Protein AF-A0A1C4WHB6-F1 (afdb_monomer_lite)

Foldseek 3Di:
DDDDPDPPPPLPPDDQDAAPLCPVLCVVPPADPLLVLVVSVQSVQCSVPVVDQWDDDDQVCCCVPRVQHPVSVCSVVVCVLLVQKDKDAFPQQDPPDGPDGHPDDPVDPGDGIIMGGDRVSSVHRRPVSNVVSVVVVVVVVVVVPDDDDD

Structure (mmCIF, N/CA/C/O backbone):
data_AF-A0A1C4WHB6-F1
#
_entry.id   AF-A0A1C4WHB6-F1
#
loop_
_atom_site.group_PDB
_atom_site.id
_atom_site.type_symbol
_atom_site.label_atom_id
_atom_site.label_alt_id
_atom_site.label_comp_id
_atom_site.label_asym_id
_atom_site.label_entity_id
_atom_site.label_seq_id
_atom_site.pdbx_PDB_ins_code
_atom_site.Cartn_x
_atom_site.Cartn_y
_atom_site.Cartn_z
_atom_site.occupancy
_atom_site.B_iso_or_equiv
_atom_site.auth_seq_id
_atom_site.auth_comp_id
_atom_site.auth_asym_id
_atom_site.auth_atom_id
_atom_site.pdbx_PDB_model_num
ATOM 1 N N . MET A 1 1 ? 9.633 -2.174 -46.767 1.00 37.91 1 MET A N 1
ATOM 2 C CA . MET A 1 1 ? 9.960 -2.257 -45.330 1.00 37.91 1 MET A CA 1
ATOM 3 C C . MET A 1 1 ? 8.702 -2.722 -44.631 1.00 37.91 1 MET A C 1
ATOM 5 O O . MET A 1 1 ? 7.756 -1.954 -44.571 1.00 37.91 1 MET A O 1
ATOM 9 N N . GLY A 1 2 ? 8.633 -4.002 -44.268 1.00 38.59 2 GLY A N 1
ATOM 10 C CA . GLY A 1 2 ? 7.512 -4.529 -43.493 1.00 38.59 2 GLY A CA 1
ATOM 11 C C . GLY A 1 2 ? 7.775 -4.252 -42.023 1.00 38.59 2 GLY A C 1
ATOM 12 O O . GLY A 1 2 ? 8.819 -4.658 -41.514 1.00 38.59 2 GLY A O 1
ATOM 13 N N . GLU A 1 3 ? 6.871 -3.533 -41.368 1.00 42.88 3 GLU A N 1
ATOM 14 C CA . GLU A 1 3 ? 6.837 -3.487 -39.911 1.00 42.88 3 GLU A CA 1
ATOM 15 C C . GLU A 1 3 ? 6.527 -4.904 -39.427 1.00 42.88 3 GLU A C 1
ATOM 17 O O . GLU A 1 3 ? 5.489 -5.479 -39.760 1.00 42.88 3 GLU A O 1
ATOM 22 N N . GLY A 1 4 ? 7.485 -5.514 -38.726 1.00 44.38 4 GLY A N 1
ATOM 23 C CA . GLY A 1 4 ? 7.251 -6.786 -38.055 1.00 44.38 4 GLY A CA 1
ATOM 24 C C . GLY A 1 4 ? 6.102 -6.618 -37.057 1.00 44.38 4 GLY A C 1
ATOM 25 O O . GLY A 1 4 ? 5.988 -5.548 -36.454 1.00 44.38 4 GLY A O 1
ATOM 26 N N . PRO A 1 5 ? 5.238 -7.631 -36.882 1.00 49.78 5 PRO A N 1
ATOM 27 C CA . PRO A 1 5 ? 4.149 -7.537 -35.925 1.00 49.78 5 PRO A CA 1
ATOM 28 C C . PRO A 1 5 ? 4.750 -7.257 -34.548 1.00 49.78 5 PRO A C 1
ATOM 30 O O . PRO A 1 5 ? 5.627 -7.991 -34.091 1.00 49.78 5 PRO A O 1
ATOM 33 N N . ALA A 1 6 ? 4.310 -6.173 -33.908 1.00 47.56 6 ALA A N 1
ATOM 34 C CA . ALA A 1 6 ? 4.647 -5.913 -32.520 1.00 47.56 6 ALA A CA 1
ATOM 35 C C . ALA A 1 6 ? 4.214 -7.142 -31.714 1.00 47.56 6 ALA A C 1
ATOM 37 O O . ALA A 1 6 ? 3.026 -7.459 -31.656 1.00 47.56 6 ALA A O 1
ATOM 38 N N . THR A 1 7 ? 5.183 -7.870 -31.158 1.00 44.72 7 THR A N 1
ATOM 39 C CA . THR A 1 7 ? 4.935 -9.030 -30.307 1.00 44.72 7 THR A CA 1
ATOM 40 C C . THR A 1 7 ? 4.129 -8.561 -29.102 1.00 44.72 7 THR A C 1
ATOM 42 O O . THR A 1 7 ? 4.684 -8.025 -28.142 1.00 44.72 7 THR A O 1
ATOM 45 N N . VAL A 1 8 ? 2.806 -8.723 -29.161 1.00 53.03 8 VAL A N 1
ATOM 46 C CA . VAL A 1 8 ? 1.952 -8.647 -27.980 1.00 53.03 8 VAL A CA 1
ATOM 47 C C . VAL A 1 8 ? 2.428 -9.788 -27.099 1.00 53.03 8 VAL A C 1
ATOM 49 O O . VAL A 1 8 ? 2.340 -10.951 -27.490 1.00 53.03 8 VAL A O 1
ATOM 52 N N . ALA A 1 9 ? 3.052 -9.445 -25.972 1.00 46.75 9 ALA A N 1
ATOM 53 C CA . ALA A 1 9 ? 3.431 -10.434 -24.981 1.00 46.75 9 ALA A CA 1
ATOM 54 C C . ALA A 1 9 ? 2.184 -11.260 -24.666 1.00 46.75 9 ALA A C 1
ATOM 56 O O . ALA A 1 9 ? 1.140 -10.678 -24.384 1.00 46.75 9 ALA A O 1
ATOM 57 N N . ASP A 1 10 ? 2.306 -12.579 -24.770 1.00 45.22 10 ASP A N 1
ATOM 58 C CA . ASP A 1 10 ? 1.324 -13.540 -24.292 1.00 45.22 10 ASP A CA 1
ATOM 59 C C . ASP A 1 10 ? 0.993 -13.185 -22.835 1.00 45.22 10 ASP A C 1
ATOM 61 O O . ASP A 1 10 ? 1.799 -13.374 -21.917 1.00 45.22 10 ASP A O 1
ATOM 65 N N . VAL A 1 11 ? -0.132 -12.491 -22.658 1.00 51.94 11 VAL A N 1
ATOM 66 C CA . VAL A 1 11 ? -0.651 -12.044 -21.371 1.00 51.94 11 VAL A CA 1
ATOM 67 C C . VAL A 1 11 ? -1.224 -13.306 -20.753 1.00 51.94 11 VAL A C 1
ATOM 69 O O . VAL A 1 11 ? -2.397 -13.595 -20.958 1.00 51.94 11 VAL A O 1
ATOM 72 N N . GLY A 1 12 ? -0.385 -14.096 -20.073 1.00 51.28 12 GLY A N 1
ATOM 73 C CA . GLY A 1 12 ? -0.857 -15.254 -19.314 1.00 51.28 12 GLY A CA 1
ATOM 74 C C . GLY A 1 12 ? -2.089 -14.842 -18.510 1.00 51.28 12 GLY A C 1
ATOM 75 O O . GLY A 1 12 ? -2.026 -13.801 -17.867 1.00 51.28 12 GLY A O 1
ATOM 76 N N . ASP A 1 13 ? -3.168 -15.621 -18.626 1.00 59.16 13 ASP A N 1
ATOM 77 C CA . ASP A 1 13 ? -4.616 -15.316 -18.517 1.00 59.16 13 ASP A CA 1
ATOM 78 C C . ASP A 1 13 ? -5.168 -14.456 -17.341 1.00 59.16 13 ASP A C 1
ATOM 80 O O . ASP A 1 13 ? -6.366 -14.472 -17.056 1.00 59.16 13 ASP A O 1
ATOM 84 N N . GLY A 1 14 ? -4.352 -13.692 -16.619 1.00 71.12 14 GLY A N 1
ATOM 85 C CA . GLY A 1 14 ? -4.737 -12.828 -15.512 1.00 71.12 14 GLY A CA 1
ATOM 86 C C . GLY A 1 14 ? -4.636 -11.337 -15.834 1.00 71.12 14 GLY A C 1
ATOM 87 O O . GLY A 1 14 ? -3.865 -10.890 -16.676 1.00 71.12 14 GLY A O 1
ATOM 88 N N . LEU A 1 15 ? -5.397 -10.540 -15.091 1.00 87.00 15 LEU A N 1
ATOM 89 C CA . LEU A 1 15 ? -5.226 -9.092 -14.996 1.00 87.00 15 LEU A CA 1
ATOM 90 C C . LEU A 1 15 ? -4.625 -8.750 -13.624 1.00 87.00 15 LEU A C 1
ATOM 92 O O . LEU A 1 15 ? -4.814 -9.516 -12.672 1.00 87.00 15 LEU A O 1
ATOM 96 N N . PRO A 1 16 ? -3.917 -7.613 -13.478 1.00 90.69 16 PRO A N 1
ATOM 97 C CA . PRO A 1 16 ? -3.545 -7.129 -12.155 1.00 90.69 16 PRO A CA 1
ATOM 98 C C . PRO A 1 16 ? -4.804 -6.937 -11.305 1.00 90.69 16 PRO A C 1
ATOM 100 O O . PRO A 1 16 ? -5.791 -6.367 -11.767 1.00 90.69 16 PRO A O 1
ATOM 103 N N . TYR A 1 17 ? -4.764 -7.408 -10.061 1.00 92.56 17 TYR A N 1
ATOM 104 C CA . TYR A 1 17 ? -5.902 -7.345 -9.151 1.00 92.56 17 TYR A CA 1
ATOM 105 C C . TYR A 1 17 ? -5.473 -6.921 -7.747 1.00 92.56 17 TYR A C 1
ATOM 107 O O . TYR A 1 17 ? -4.332 -7.133 -7.325 1.00 92.56 17 TYR A O 1
ATOM 115 N N . LEU A 1 18 ? -6.420 -6.326 -7.027 1.00 94.69 18 LEU A N 1
ATOM 116 C CA . LEU A 1 18 ? -6.346 -6.113 -5.586 1.00 94.69 18 LEU A CA 1
ATOM 117 C C . LEU A 1 18 ? -7.194 -7.177 -4.874 1.00 94.69 18 LEU A C 1
ATOM 119 O O . LEU A 1 18 ? -8.156 -7.675 -5.469 1.00 94.69 18 LEU A O 1
ATOM 123 N N . PRO A 1 19 ? -6.875 -7.529 -3.617 1.00 94.75 19 PRO A N 1
ATOM 124 C CA . PRO A 1 19 ? -7.705 -8.436 -2.829 1.00 94.75 19 PRO A CA 1
ATOM 125 C C . PRO A 1 19 ? -9.151 -7.944 -2.753 1.00 94.75 19 PRO A C 1
ATOM 127 O O . PRO A 1 19 ? -9.397 -6.743 -2.651 1.00 94.75 19 PRO A O 1
ATOM 130 N N . THR A 1 20 ? -10.119 -8.861 -2.755 1.00 94.69 20 THR A N 1
ATOM 131 C CA . THR A 1 20 ? -11.555 -8.525 -2.680 1.00 94.69 20 THR A CA 1
ATOM 132 C C . THR A 1 20 ? -11.895 -7.689 -1.445 1.00 94.69 20 THR A C 1
ATOM 134 O O . THR A 1 20 ? -12.754 -6.807 -1.518 1.00 94.69 20 THR A O 1
ATOM 137 N N . GLY A 1 21 ? -11.160 -7.894 -0.347 1.00 96.56 21 GLY A N 1
ATOM 138 C CA . GLY A 1 21 ? -11.223 -7.080 0.865 1.00 96.56 21 GLY A CA 1
ATOM 139 C C . GLY A 1 21 ? -11.049 -5.579 0.615 1.00 96.56 21 GLY A C 1
ATOM 140 O O . GLY A 1 21 ? -11.662 -4.785 1.320 1.00 96.56 21 GLY A O 1
ATOM 141 N N . PHE A 1 22 ? -10.335 -5.160 -0.438 1.00 97.56 22 PHE A N 1
ATOM 142 C CA . PHE A 1 22 ? -10.220 -3.745 -0.816 1.00 97.56 22 PHE A CA 1
ATOM 143 C C . PHE A 1 22 ? -11.587 -3.060 -0.968 1.00 97.56 22 PHE A C 1
ATOM 145 O O . PHE A 1 22 ? -11.791 -1.943 -0.490 1.00 97.56 22 PHE A O 1
ATOM 152 N N . PHE A 1 23 ? -12.547 -3.756 -1.577 1.00 97.12 23 PHE A N 1
ATOM 153 C CA . PHE A 1 23 ? -13.917 -3.269 -1.702 1.00 97.12 23 PHE A CA 1
ATOM 154 C C . PHE A 1 23 ? -14.775 -3.708 -0.517 1.00 97.12 23 PHE A C 1
ATOM 156 O O . PHE A 1 23 ? -15.444 -2.880 0.095 1.00 97.12 23 PHE A O 1
ATOM 163 N N . LEU A 1 24 ? -14.735 -4.998 -0.165 1.00 97.75 24 LEU A N 1
ATOM 164 C CA . LEU A 1 24 ? -15.655 -5.581 0.818 1.00 97.75 24 LEU A CA 1
ATOM 165 C C . LEU A 1 24 ? -15.460 -5.036 2.237 1.00 97.75 24 LEU A C 1
ATOM 167 O O . LEU A 1 24 ? -16.426 -4.950 2.988 1.00 97.75 24 LEU A O 1
ATOM 171 N N . ASN A 1 25 ? -14.240 -4.624 2.582 1.00 98.06 25 ASN A N 1
ATOM 172 C CA . ASN A 1 25 ? -13.910 -4.074 3.893 1.00 98.06 25 ASN A CA 1
ATOM 173 C C . ASN A 1 25 ? -13.798 -2.539 3.897 1.00 98.06 25 ASN A C 1
ATOM 175 O O . ASN A 1 25 ? -13.439 -1.956 4.920 1.00 98.06 25 ASN A O 1
ATOM 179 N N . GLY A 1 26 ? -14.140 -1.877 2.784 1.00 97.12 26 GLY A N 1
ATOM 180 C CA . GLY A 1 26 ? -14.275 -0.420 2.698 1.00 97.12 26 GLY A CA 1
ATOM 181 C C . GLY A 1 26 ? -12.975 0.361 2.487 1.00 97.12 26 GLY A C 1
ATOM 182 O O . GLY A 1 26 ? -12.981 1.578 2.660 1.00 97.12 26 GLY A O 1
ATOM 183 N N . TRP A 1 27 ? -11.872 -0.290 2.102 1.00 98.19 27 TRP A N 1
ATOM 184 C CA . TRP A 1 27 ? -10.585 0.387 1.880 1.00 98.19 27 TRP A CA 1
ATOM 185 C C . TRP A 1 27 ? -10.659 1.444 0.780 1.00 98.19 27 TRP A C 1
ATOM 187 O O . TRP A 1 27 ? -10.114 2.531 0.941 1.00 98.19 27 TRP A O 1
ATOM 197 N N . VAL A 1 28 ? -11.418 1.175 -0.285 1.00 97.06 28 VAL A N 1
ATOM 198 C CA . VAL A 1 28 ? -11.665 2.138 -1.373 1.00 97.06 28 VAL A CA 1
ATOM 199 C C . VAL A 1 28 ? -12.275 3.466 -0.897 1.00 97.06 28 VAL A C 1
ATOM 201 O O . VAL A 1 28 ? -12.126 4.478 -1.570 1.00 97.06 28 VAL A O 1
ATOM 204 N N . HIS A 1 29 ? -12.965 3.482 0.248 1.00 96.50 29 HIS A N 1
ATOM 205 C CA . HIS A 1 29 ? -13.642 4.676 0.762 1.00 96.50 29 HIS A CA 1
ATOM 206 C C . HIS A 1 29 ? -12.795 5.501 1.730 1.00 96.50 29 HIS A C 1
ATOM 208 O O . HIS A 1 29 ? -13.143 6.648 1.999 1.00 96.50 29 HIS A O 1
ATOM 214 N N . VAL A 1 30 ? -11.742 4.915 2.303 1.00 96.62 30 VAL A N 1
ATOM 215 C CA . VAL A 1 30 ? -10.944 5.564 3.357 1.00 96.62 30 VAL A CA 1
ATOM 216 C C . VAL A 1 30 ? -9.546 5.955 2.899 1.00 96.62 30 VAL A C 1
ATOM 218 O O . VAL A 1 30 ? -8.889 6.729 3.589 1.00 96.62 30 VAL A O 1
ATOM 221 N N . LEU A 1 31 ? -9.091 5.399 1.776 1.00 96.25 31 LEU A N 1
ATOM 222 C CA . LEU A 1 31 ? -7.806 5.722 1.177 1.00 96.25 31 LEU A CA 1
ATOM 223 C C . LEU A 1 31 ? -7.936 6.926 0.244 1.00 96.25 31 LEU A C 1
ATOM 225 O O . LEU A 1 31 ? -8.934 7.083 -0.457 1.00 96.25 31 LEU A O 1
ATOM 229 N N . GLU A 1 32 ? -6.899 7.750 0.207 1.00 93.81 32 GLU A N 1
ATOM 230 C CA . GLU A 1 32 ? -6.772 8.837 -0.755 1.00 93.81 32 GLU A CA 1
ATOM 231 C C . GLU A 1 32 ? -6.485 8.293 -2.164 1.00 93.81 32 GLU A C 1
ATOM 233 O O . GLU A 1 32 ? -5.860 7.242 -2.328 1.00 93.81 32 GLU A O 1
ATOM 238 N N . ASP A 1 33 ? -6.836 9.056 -3.205 1.00 92.25 33 ASP A N 1
ATOM 239 C CA . ASP A 1 33 ? -6.515 8.734 -4.609 1.00 92.25 33 ASP A CA 1
ATOM 240 C C . ASP A 1 33 ? -5.034 8.372 -4.788 1.00 92.25 33 ASP A C 1
ATOM 242 O O . ASP A 1 33 ? -4.660 7.435 -5.491 1.00 92.25 33 ASP A O 1
ATOM 246 N N . SER A 1 34 ? -4.194 9.117 -4.078 1.00 91.44 34 SER A N 1
ATOM 247 C CA . SER A 1 34 ? -2.744 8.995 -3.989 1.00 91.44 34 SER A CA 1
ATOM 248 C C . SER A 1 34 ? -2.301 7.584 -3.543 1.00 91.44 34 SER A C 1
ATOM 250 O O . SER A 1 34 ? -1.417 6.969 -4.150 1.00 91.44 34 SER A O 1
ATOM 252 N N . GLU A 1 35 ? -2.982 7.025 -2.544 1.00 94.25 35 GLU A N 1
ATOM 253 C CA . GLU A 1 35 ? -2.738 5.701 -1.974 1.00 94.25 35 GLU A CA 1
ATOM 254 C C . GLU A 1 35 ? -3.323 4.599 -2.860 1.00 94.25 35 GLU A C 1
ATOM 256 O O . GLU A 1 35 ? -2.676 3.575 -3.085 1.00 94.25 35 GLU A O 1
ATOM 261 N N . ILE A 1 36 ? -4.510 4.828 -3.427 1.00 94.88 36 ILE A N 1
ATOM 262 C CA . ILE A 1 36 ? -5.153 3.897 -4.361 1.00 94.88 36 ILE A CA 1
ATOM 263 C C . ILE A 1 36 ? -4.282 3.713 -5.607 1.00 94.88 36 ILE A C 1
ATOM 265 O O . ILE A 1 36 ? -4.001 2.580 -5.999 1.00 94.88 36 ILE A O 1
ATOM 269 N N . VAL A 1 37 ? -3.784 4.800 -6.203 1.00 92.88 37 VAL A N 1
ATOM 270 C CA . VAL A 1 37 ? -2.868 4.735 -7.354 1.00 92.88 37 VAL A CA 1
ATOM 271 C C . VAL A 1 37 ? -1.588 3.979 -6.988 1.00 92.88 37 VAL A C 1
ATOM 273 O O . VAL A 1 37 ? -1.096 3.178 -7.786 1.00 92.88 37 VAL A O 1
ATOM 276 N N . PHE A 1 38 ? -1.066 4.165 -5.772 1.00 93.50 38 PHE A N 1
ATOM 277 C CA . PHE A 1 38 ? 0.097 3.417 -5.298 1.00 93.50 38 PHE A CA 1
ATOM 278 C C . PHE A 1 38 ? -0.190 1.909 -5.195 1.00 93.50 38 PHE A C 1
ATOM 280 O O . PHE A 1 38 ? 0.616 1.096 -5.653 1.00 93.50 38 PHE A O 1
ATOM 287 N N . LEU A 1 39 ? -1.346 1.515 -4.651 1.00 95.00 39 LEU A N 1
ATOM 288 C CA . LEU A 1 39 ? -1.766 0.112 -4.579 1.00 95.00 39 LEU A CA 1
ATOM 289 C C . LEU A 1 39 ? -1.948 -0.505 -5.972 1.00 95.00 39 LEU A C 1
ATOM 291 O O . LEU A 1 39 ? -1.489 -1.624 -6.209 1.00 95.00 39 LEU A O 1
ATOM 295 N N . LEU A 1 40 ? -2.549 0.230 -6.911 1.00 93.94 40 LEU A N 1
ATOM 296 C CA . LEU A 1 40 ? -2.710 -0.206 -8.301 1.00 93.94 40 LEU A CA 1
ATOM 297 C C . LEU A 1 40 ? -1.360 -0.376 -9.007 1.00 93.94 40 LEU A C 1
ATOM 299 O O . LEU A 1 40 ? -1.155 -1.364 -9.715 1.00 93.94 40 LEU A O 1
ATOM 303 N N . MET A 1 41 ? -0.410 0.532 -8.764 1.00 93.12 41 MET A N 1
ATOM 304 C CA . MET A 1 41 ? 0.968 0.375 -9.226 1.00 93.12 41 MET A CA 1
ATOM 305 C C . MET A 1 41 ? 1.570 -0.928 -8.690 1.00 93.12 41 MET A C 1
ATOM 307 O O . MET A 1 41 ? 2.109 -1.709 -9.472 1.00 93.12 41 MET A O 1
ATOM 311 N N . LEU A 1 42 ? 1.471 -1.203 -7.385 1.00 93.94 42 LEU A N 1
ATOM 312 C CA . LEU A 1 42 ? 2.015 -2.437 -6.806 1.00 93.94 42 LEU A CA 1
ATOM 313 C C . LEU A 1 42 ? 1.344 -3.699 -7.360 1.00 93.94 42 LEU A C 1
ATOM 315 O O . LEU A 1 42 ? 2.043 -4.668 -7.658 1.00 93.94 42 LEU A O 1
ATOM 319 N N . ALA A 1 43 ? 0.022 -3.687 -7.543 1.00 94.38 43 ALA A N 1
ATOM 320 C CA . ALA A 1 43 ? -0.710 -4.788 -8.168 1.00 94.38 43 ALA A CA 1
ATOM 321 C C . ALA A 1 43 ? -0.210 -5.053 -9.596 1.00 94.38 43 ALA A C 1
ATOM 323 O O . ALA A 1 43 ? 0.016 -6.204 -9.974 1.00 94.38 43 ALA A O 1
ATOM 324 N N . TRP A 1 44 ? 0.046 -3.991 -10.366 1.00 93.75 44 TRP A N 1
ATOM 325 C CA . TRP A 1 44 ? 0.620 -4.094 -11.705 1.00 93.75 44 TRP A CA 1
ATOM 326 C C . TRP A 1 44 ? 2.060 -4.625 -11.695 1.00 93.75 44 TRP A C 1
ATOM 328 O O . TRP A 1 44 ? 2.385 -5.515 -12.480 1.00 93.75 44 TRP A O 1
ATOM 338 N N . LEU A 1 45 ? 2.921 -4.147 -10.788 1.00 92.25 45 LEU A N 1
ATOM 339 C CA . LEU A 1 45 ? 4.299 -4.643 -10.653 1.00 92.25 45 LEU A CA 1
ATOM 340 C C . LEU A 1 45 ? 4.326 -6.132 -10.278 1.00 92.25 45 LEU A C 1
ATOM 342 O O . LEU A 1 45 ? 5.110 -6.896 -10.842 1.00 92.25 45 LEU A O 1
ATOM 346 N N . ARG A 1 46 ? 3.448 -6.555 -9.363 1.00 92.50 46 ARG A N 1
ATOM 347 C CA . ARG A 1 46 ? 3.288 -7.958 -8.968 1.00 92.50 46 ARG A CA 1
ATOM 348 C C . ARG A 1 46 ? 2.825 -8.823 -10.129 1.00 92.50 46 ARG A C 1
ATOM 350 O O . ARG A 1 46 ? 3.401 -9.878 -10.364 1.00 92.50 46 ARG A O 1
ATOM 357 N N . TYR A 1 47 ? 1.828 -8.354 -10.872 1.00 91.69 47 TYR A N 1
ATOM 358 C CA . TYR A 1 47 ? 1.355 -9.023 -12.077 1.00 91.69 47 TYR A CA 1
ATOM 359 C C . TYR A 1 47 ? 2.469 -9.162 -13.130 1.00 91.69 47 TYR A C 1
ATOM 361 O O . TYR A 1 47 ? 2.668 -10.230 -13.700 1.00 91.69 47 TYR A O 1
ATOM 369 N N . ARG A 1 48 ? 3.252 -8.099 -13.350 1.00 90.12 48 ARG A N 1
ATOM 370 C CA . ARG A 1 48 ? 4.319 -8.065 -14.359 1.00 90.12 48 ARG A CA 1
ATOM 371 C C . ARG A 1 48 ? 5.550 -8.901 -13.988 1.00 90.12 48 ARG A C 1
ATOM 373 O O . ARG A 1 48 ? 6.255 -9.357 -14.896 1.00 90.12 48 ARG A O 1
ATOM 380 N N . TRP A 1 49 ? 5.819 -9.075 -12.691 1.00 91.12 49 TRP A N 1
ATOM 381 C CA . TRP A 1 49 ? 6.966 -9.812 -12.145 1.00 91.12 49 TRP A CA 1
ATOM 382 C C . TRP A 1 49 ? 6.561 -10.721 -10.967 1.00 91.12 49 TRP A C 1
ATOM 384 O O . TRP A 1 49 ? 6.995 -10.488 -9.839 1.00 91.12 49 TRP A O 1
ATOM 394 N N . PRO A 1 50 ? 5.786 -11.795 -11.204 1.00 87.81 50 PRO A N 1
ATOM 395 C CA . PRO A 1 50 ? 5.175 -12.598 -10.136 1.00 87.81 50 PRO A CA 1
ATOM 396 C C . PRO A 1 50 ? 6.179 -13.372 -9.270 1.00 87.81 50 PRO A C 1
ATOM 398 O O . PRO A 1 50 ? 5.876 -13.706 -8.129 1.00 87.81 50 PRO A O 1
ATOM 401 N N . ALA A 1 51 ? 7.381 -13.644 -9.789 1.00 88.38 51 ALA A N 1
ATOM 402 C CA . ALA A 1 51 ? 8.447 -14.315 -9.043 1.00 88.38 51 ALA A CA 1
ATOM 403 C C . ALA A 1 51 ? 9.145 -13.403 -8.014 1.00 88.38 51 ALA A C 1
ATOM 405 O O . ALA A 1 51 ? 9.902 -13.893 -7.178 1.00 88.38 51 ALA A O 1
ATOM 406 N N . ALA A 1 52 ? 8.937 -12.083 -8.082 1.00 88.00 52 ALA A N 1
ATOM 407 C CA . ALA A 1 52 ? 9.526 -11.143 -7.139 1.00 88.00 52 ALA A CA 1
ATOM 408 C C . ALA A 1 52 ? 8.609 -10.963 -5.923 1.00 88.00 52 ALA A C 1
ATOM 410 O O . ALA A 1 52 ? 7.434 -10.640 -6.061 1.00 88.00 52 ALA A O 1
ATOM 411 N N . GLU A 1 53 ? 9.158 -11.136 -4.723 1.00 87.38 53 GLU A N 1
ATOM 412 C CA . GLU A 1 53 ? 8.421 -10.880 -3.481 1.00 87.38 53 GLU A CA 1
ATOM 413 C C . GLU A 1 53 ? 8.286 -9.377 -3.187 1.00 87.38 53 GLU A C 1
ATOM 415 O O . GLU A 1 53 ? 7.256 -8.918 -2.694 1.00 87.38 53 GLU A O 1
ATOM 420 N N . TYR A 1 54 ? 9.332 -8.615 -3.511 1.00 90.62 54 TYR A N 1
ATOM 421 C CA . TYR A 1 54 ? 9.411 -7.175 -3.307 1.00 90.62 54 TYR A CA 1
ATOM 422 C C . TYR A 1 54 ? 9.605 -6.452 -4.636 1.00 90.62 54 TYR A C 1
ATOM 424 O O . TYR A 1 54 ? 10.456 -6.819 -5.450 1.00 90.62 54 TYR A O 1
ATOM 432 N N . HIS A 1 55 ? 8.871 -5.360 -4.812 1.00 90.19 55 HIS A N 1
ATOM 433 C CA . HIS A 1 55 ? 8.876 -4.553 -6.023 1.00 90.19 55 HIS A CA 1
ATOM 434 C C . HIS A 1 55 ? 9.410 -3.155 -5.748 1.00 90.19 55 HIS A C 1
ATOM 436 O O . HIS A 1 55 ? 9.212 -2.586 -4.683 1.00 90.19 55 HIS A O 1
ATOM 442 N N . PHE A 1 56 ? 10.074 -2.568 -6.730 1.00 87.69 56 PHE A N 1
ATOM 443 C CA . PHE A 1 56 ? 10.489 -1.174 -6.688 1.00 87.69 56 PHE A CA 1
ATOM 444 C C . PHE A 1 56 ? 10.273 -0.574 -8.069 1.00 87.69 56 PHE A C 1
ATOM 446 O O . PHE A 1 56 ? 10.278 -1.285 -9.074 1.00 87.69 56 PHE A O 1
ATOM 453 N N . LEU A 1 57 ? 10.118 0.743 -8.129 1.00 82.69 57 LEU A N 1
ATOM 454 C CA . LEU A 1 57 ? 10.015 1.452 -9.397 1.00 82.69 57 LEU A CA 1
ATOM 455 C C . LEU A 1 57 ? 10.888 2.697 -9.346 1.00 82.69 57 LEU A C 1
ATOM 457 O O . LEU A 1 57 ? 10.952 3.353 -8.310 1.00 82.69 57 LEU A O 1
ATOM 461 N N . LYS A 1 58 ? 11.588 3.020 -10.437 1.00 81.06 58 LYS A N 1
ATOM 462 C CA . LYS A 1 58 ? 12.394 4.249 -10.538 1.00 81.06 58 LYS A CA 1
ATOM 463 C C . LYS A 1 58 ? 11.485 5.481 -10.605 1.00 81.06 58 LYS A C 1
ATOM 465 O O . LYS A 1 58 ? 10.366 5.390 -11.096 1.00 81.06 58 LYS A O 1
ATOM 470 N N . GLY A 1 59 ? 11.981 6.635 -10.149 1.00 79.50 59 GLY A N 1
ATOM 471 C CA . GLY A 1 59 ? 11.210 7.888 -10.104 1.00 79.50 59 GLY A CA 1
ATOM 472 C C . GLY A 1 59 ? 10.577 8.284 -11.435 1.00 79.50 59 GLY A C 1
ATOM 473 O O . GLY A 1 59 ? 9.379 8.530 -11.483 1.00 79.50 59 GLY A O 1
ATOM 474 N N . GLU A 1 60 ? 11.356 8.258 -12.513 1.00 83.06 60 GLU A N 1
ATOM 475 C CA . GLU A 1 60 ? 10.882 8.584 -13.865 1.00 83.06 60 GLU A CA 1
ATOM 476 C C . GLU A 1 60 ? 9.734 7.666 -14.308 1.00 83.06 60 GLU A C 1
ATOM 478 O O . GLU A 1 60 ? 8.705 8.140 -14.777 1.00 83.06 60 GLU A O 1
ATOM 483 N N . TRP A 1 61 ? 9.863 6.357 -14.070 1.00 82.50 61 TRP A N 1
ATOM 484 C CA . TRP A 1 61 ? 8.838 5.372 -14.427 1.00 82.50 61 TRP A CA 1
ATOM 485 C C . TRP A 1 61 ? 7.543 5.552 -13.624 1.00 82.50 61 TRP A C 1
ATOM 487 O O . TRP A 1 61 ? 6.458 5.390 -14.175 1.00 82.50 61 TRP A O 1
ATOM 497 N N . ARG A 1 62 ? 7.637 5.925 -12.340 1.00 82.06 62 ARG A N 1
ATOM 498 C CA . ARG A 1 62 ? 6.463 6.219 -11.495 1.00 82.06 62 ARG A CA 1
ATOM 499 C C . ARG A 1 62 ? 5.660 7.404 -12.028 1.00 82.06 62 ARG A C 1
ATOM 501 O O 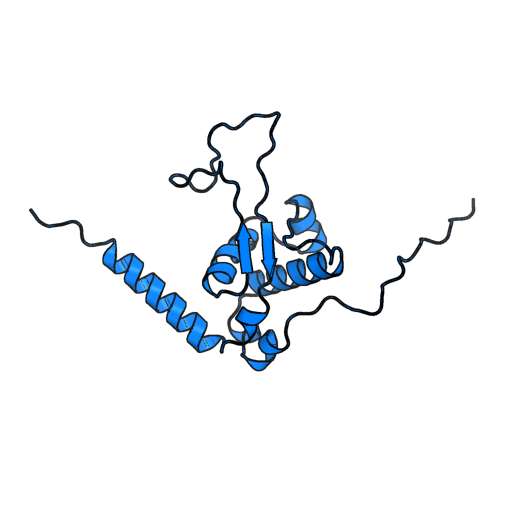. ARG A 1 62 ? 4.436 7.333 -12.087 1.00 82.06 62 ARG A O 1
ATOM 508 N N . ILE A 1 63 ? 6.347 8.463 -12.449 1.00 85.44 63 ILE A N 1
ATOM 509 C CA . ILE A 1 63 ? 5.704 9.668 -12.982 1.00 85.44 63 ILE A CA 1
ATOM 510 C C . ILE A 1 63 ? 5.072 9.368 -14.345 1.00 85.44 63 ILE A C 1
ATOM 512 O O . ILE A 1 63 ? 3.900 9.667 -14.545 1.00 85.44 63 ILE A O 1
ATOM 516 N N . ILE A 1 64 ? 5.820 8.737 -15.256 1.00 85.81 64 ILE A N 1
ATOM 517 C CA . ILE A 1 64 ? 5.375 8.498 -16.638 1.00 85.81 64 ILE A CA 1
ATOM 518 C C . ILE A 1 64 ? 4.179 7.538 -16.701 1.00 85.81 64 ILE A C 1
ATOM 520 O O . ILE A 1 64 ? 3.252 7.780 -17.466 1.00 85.81 64 ILE A O 1
ATOM 524 N N . HIS A 1 65 ? 4.187 6.454 -15.917 1.00 84.38 65 HIS A N 1
ATOM 525 C CA . HIS A 1 65 ? 3.178 5.394 -16.046 1.00 84.38 65 HIS A CA 1
ATOM 526 C C . HIS A 1 65 ? 2.033 5.480 -15.039 1.00 84.38 65 HIS A C 1
ATOM 528 O O . HIS A 1 65 ? 0.970 4.925 -15.298 1.00 84.38 65 HIS A O 1
ATOM 534 N N . PHE A 1 66 ? 2.236 6.155 -13.905 1.00 84.00 66 PHE A N 1
ATOM 535 C CA . PHE A 1 66 ? 1.255 6.188 -12.817 1.00 84.00 66 PHE A CA 1
ATOM 536 C C . PHE A 1 66 ? 0.913 7.605 -12.351 1.00 84.00 66 PHE A C 1
ATOM 538 O O . PHE A 1 66 ? 0.099 7.759 -11.449 1.00 84.00 66 PHE A O 1
ATOM 545 N N . GLY A 1 67 ? 1.541 8.648 -12.910 1.00 82.69 67 GLY A N 1
ATOM 546 C CA . GLY A 1 67 ? 1.352 10.022 -12.436 1.00 82.69 67 GLY A CA 1
ATOM 547 C C . GLY A 1 67 ? 1.821 10.240 -10.991 1.00 82.69 67 GLY A C 1
ATOM 548 O O . GLY A 1 67 ? 1.488 11.251 -10.378 1.00 82.69 67 GLY A O 1
ATOM 549 N N . LEU A 1 68 ? 2.596 9.303 -10.431 1.00 80.81 68 LEU A N 1
ATOM 550 C CA . LEU A 1 68 ? 3.044 9.335 -9.041 1.00 80.81 68 LEU A CA 1
ATOM 551 C C . LEU A 1 68 ? 4.260 10.256 -8.906 1.00 80.81 68 LEU A C 1
ATOM 553 O O . LEU A 1 68 ? 5.407 9.849 -9.128 1.00 80.81 68 LEU A O 1
ATOM 557 N N . GLY A 1 69 ? 3.990 11.509 -8.538 1.00 77.06 69 GLY A N 1
ATOM 558 C CA . GLY A 1 69 ? 4.998 12.514 -8.211 1.00 77.06 69 GLY A CA 1
ATOM 559 C C . GLY A 1 69 ? 5.765 12.208 -6.919 1.00 77.06 69 GLY A C 1
ATOM 560 O O . GLY A 1 69 ? 5.530 11.210 -6.236 1.00 77.06 69 GLY A O 1
ATOM 561 N N . ARG A 1 70 ? 6.713 13.087 -6.560 1.00 71.12 70 ARG A N 1
ATOM 562 C CA . ARG A 1 70 ? 7.506 12.937 -5.324 1.00 71.12 70 ARG A CA 1
ATOM 563 C C . ARG A 1 70 ? 6.626 12.953 -4.071 1.00 71.12 70 ARG A C 1
ATOM 565 O O . ARG A 1 70 ? 6.861 12.139 -3.185 1.00 71.12 70 ARG A O 1
ATOM 572 N N . ASP A 1 71 ? 5.631 13.831 -4.019 1.00 67.19 71 ASP A N 1
ATOM 573 C CA . ASP A 1 71 ? 4.760 13.965 -2.847 1.00 67.19 71 ASP A CA 1
ATOM 574 C C . ASP A 1 71 ? 3.832 12.752 -2.717 1.00 67.19 71 ASP A C 1
ATOM 576 O O . ASP A 1 71 ? 3.705 12.173 -1.643 1.00 67.19 71 ASP A O 1
ATOM 580 N N . THR A 1 72 ? 3.318 12.251 -3.843 1.00 70.69 72 THR A N 1
ATOM 581 C CA . THR A 1 72 ? 2.512 11.023 -3.904 1.00 70.69 72 THR A CA 1
ATOM 582 C C . THR A 1 72 ? 3.304 9.772 -3.530 1.00 70.69 72 THR A C 1
ATOM 584 O O . THR A 1 72 ? 2.746 8.796 -3.043 1.00 70.69 72 THR A O 1
ATOM 587 N N . TYR A 1 73 ? 4.628 9.785 -3.704 1.00 73.88 73 TYR A N 1
ATOM 588 C CA . TYR A 1 73 ? 5.476 8.675 -3.276 1.00 73.88 73 TYR A CA 1
ATOM 589 C C . TYR A 1 73 ? 5.468 8.489 -1.752 1.00 73.88 73 TYR A C 1
ATOM 591 O O . TYR A 1 73 ? 5.689 7.375 -1.288 1.00 73.88 73 TYR A O 1
ATOM 599 N N . GLN A 1 74 ? 5.169 9.532 -0.970 1.00 82.38 74 GLN A N 1
ATOM 600 C CA . GLN A 1 74 ? 5.068 9.427 0.490 1.00 82.38 74 GLN A CA 1
ATOM 601 C C . GLN A 1 74 ? 3.826 8.650 0.957 1.00 82.38 74 GLN A C 1
ATOM 603 O O . GLN A 1 74 ? 3.796 8.216 2.109 1.00 82.38 74 GLN A O 1
ATOM 608 N N . ALA A 1 75 ? 2.855 8.388 0.070 1.00 86.38 75 ALA A N 1
ATOM 609 C CA . ALA A 1 75 ? 1.664 7.583 0.356 1.00 86.38 75 ALA A CA 1
ATOM 610 C C . ALA A 1 75 ? 2.005 6.200 0.945 1.00 86.38 75 ALA A C 1
ATOM 612 O O . ALA A 1 75 ? 1.264 5.668 1.773 1.00 86.38 75 ALA A O 1
ATOM 613 N N . HIS A 1 76 ? 3.178 5.644 0.605 1.00 89.75 76 HIS A N 1
ATOM 614 C CA . HIS A 1 76 ? 3.634 4.372 1.166 1.00 89.75 76 HIS A CA 1
ATOM 615 C C . HIS A 1 76 ? 3.691 4.376 2.700 1.00 89.75 76 HIS A C 1
ATOM 617 O O . HIS A 1 76 ? 3.505 3.332 3.311 1.00 89.75 76 HIS A O 1
ATOM 623 N N . GLN A 1 77 ? 3.941 5.526 3.338 1.00 91.00 77 GLN A N 1
ATOM 624 C CA . GLN A 1 77 ? 4.073 5.617 4.793 1.00 91.00 77 GLN A CA 1
ATOM 625 C C . GLN A 1 77 ? 2.744 5.382 5.506 1.00 91.00 77 GLN A C 1
ATOM 627 O O . GLN A 1 77 ? 2.720 4.877 6.627 1.00 91.00 77 GLN A O 1
ATOM 632 N N . MET A 1 78 ? 1.637 5.811 4.902 1.00 92.88 78 MET A N 1
ATOM 633 C CA . MET A 1 78 ? 0.312 5.585 5.465 1.00 92.88 78 MET A CA 1
ATOM 634 C C . MET A 1 78 ? -0.148 4.157 5.172 1.00 92.88 78 MET A C 1
ATOM 636 O O . MET A 1 78 ? -0.536 3.455 6.103 1.00 92.88 78 MET A O 1
ATOM 640 N N . LEU A 1 79 ? 0.039 3.684 3.936 1.00 95.50 79 LEU A N 1
ATOM 641 C CA . LEU A 1 79 ? -0.225 2.296 3.545 1.00 95.50 79 LEU A CA 1
ATOM 642 C C . LEU A 1 79 ? 0.532 1.270 4.402 1.00 95.50 79 LEU A C 1
ATOM 644 O O . LEU A 1 79 ? -0.023 0.231 4.758 1.00 95.50 79 LEU A O 1
ATOM 648 N N . GLU A 1 80 ? 1.777 1.570 4.771 1.00 95.31 80 GLU A N 1
ATOM 649 C CA . GLU A 1 80 ? 2.571 0.739 5.675 1.00 95.31 80 GLU A CA 1
ATOM 650 C C . GLU A 1 80 ? 1.973 0.670 7.075 1.00 95.31 80 GLU A C 1
ATOM 652 O O . GLU A 1 80 ? 1.820 -0.406 7.651 1.00 95.31 80 GLU A O 1
ATOM 657 N N . ARG A 1 81 ? 1.559 1.816 7.619 1.00 93.38 81 ARG A N 1
ATOM 658 C CA . ARG A 1 81 ? 0.961 1.868 8.957 1.00 93.38 81 ARG A CA 1
ATOM 659 C C . ARG A 1 81 ? -0.406 1.206 9.031 1.00 93.38 81 ARG A C 1
ATOM 661 O O . ARG A 1 81 ? -0.754 0.692 10.090 1.00 93.38 81 ARG A O 1
ATOM 668 N N . LEU A 1 82 ? -1.151 1.219 7.930 1.00 96.00 82 LEU A N 1
ATOM 669 C CA . LEU A 1 82 ? -2.418 0.504 7.790 1.00 96.00 82 LEU A CA 1
ATOM 670 C C . LEU A 1 82 ? -2.220 -1.009 7.594 1.00 96.00 82 LEU A C 1
ATOM 672 O O . LEU A 1 82 ? -3.199 -1.746 7.587 1.00 96.00 82 LEU A O 1
ATOM 676 N N . GLY A 1 83 ? -0.976 -1.481 7.448 1.00 95.94 83 GLY A N 1
ATOM 677 C CA . GLY A 1 83 ? -0.666 -2.896 7.248 1.00 95.94 83 GLY A CA 1
ATOM 678 C C . GLY A 1 83 ? -1.001 -3.410 5.847 1.00 95.94 83 GLY A C 1
ATOM 679 O O . GLY A 1 83 ? -1.107 -4.617 5.656 1.00 95.94 83 GLY A O 1
ATOM 680 N N . LEU A 1 84 ? -1.167 -2.518 4.865 1.00 97.12 84 LEU A N 1
ATOM 681 C CA . LEU A 1 84 ? -1.487 -2.875 3.477 1.00 97.12 84 LEU A CA 1
ATOM 682 C C . LEU A 1 84 ? -0.231 -3.082 2.624 1.00 97.12 84 LEU A C 1
ATOM 684 O O . LEU A 1 84 ? -0.254 -3.789 1.615 1.00 97.12 84 LEU A O 1
ATOM 688 N N . VAL A 1 85 ? 0.879 -2.458 3.015 1.00 96.25 85 VAL A N 1
ATOM 689 C CA . VAL A 1 85 ? 2.167 -2.536 2.319 1.00 96.25 85 VAL A CA 1
ATOM 690 C C . VAL A 1 85 ? 3.275 -2.762 3.342 1.00 96.25 85 VAL A C 1
ATOM 692 O O . VAL A 1 85 ? 3.257 -2.181 4.415 1.00 96.25 85 VAL A O 1
ATOM 695 N N . ASN A 1 86 ? 4.267 -3.581 3.014 1.00 94.75 86 ASN A N 1
ATOM 696 C CA . ASN A 1 86 ? 5.524 -3.645 3.756 1.00 94.75 86 ASN A CA 1
ATOM 697 C C . ASN A 1 86 ? 6.607 -2.888 2.980 1.00 94.75 86 ASN A C 1
ATOM 699 O O . ASN A 1 86 ? 6.758 -3.119 1.774 1.00 94.75 86 ASN A O 1
ATOM 703 N N . VAL A 1 87 ? 7.356 -2.018 3.658 1.00 91.62 87 VAL A N 1
ATOM 704 C CA . VAL A 1 87 ? 8.431 -1.222 3.062 1.00 91.62 87 VAL A CA 1
ATOM 705 C C . VAL A 1 87 ? 9.779 -1.735 3.562 1.00 91.62 87 VAL A C 1
ATOM 707 O O . VAL A 1 87 ? 10.070 -1.761 4.750 1.00 91.62 87 VAL A O 1
ATOM 710 N N . GLN A 1 88 ? 10.639 -2.130 2.630 1.00 87.44 88 GLN A N 1
ATOM 711 C CA . GLN A 1 88 ? 12.062 -2.310 2.885 1.00 87.44 88 GLN A CA 1
ATOM 712 C C . GLN A 1 88 ? 12.799 -1.057 2.420 1.00 87.44 88 GLN A C 1
ATOM 714 O O . GLN A 1 88 ? 12.875 -0.771 1.218 1.00 87.44 88 GLN A O 1
ATOM 719 N N . GLU A 1 89 ? 13.337 -0.311 3.378 1.00 77.19 89 GLU A N 1
ATOM 720 C CA . GLU A 1 89 ? 14.223 0.820 3.119 1.00 77.19 89 GLU A CA 1
ATOM 721 C C . GLU A 1 89 ? 15.681 0.358 2.935 1.00 77.19 89 GLU A C 1
ATOM 723 O O . GLU A 1 89 ? 16.035 -0.790 3.210 1.00 77.19 89 GLU A O 1
ATOM 728 N N . ASP A 1 90 ? 16.537 1.239 2.411 1.00 70.12 90 ASP A N 1
ATOM 729 C CA . ASP A 1 90 ? 17.980 0.980 2.371 1.00 70.12 90 ASP A CA 1
ATOM 730 C C . ASP A 1 90 ? 18.548 1.062 3.793 1.00 70.12 90 ASP A C 1
ATOM 732 O O . ASP A 1 90 ? 18.351 2.066 4.473 1.00 70.12 90 ASP A O 1
ATOM 736 N N . GLU A 1 91 ? 19.295 0.041 4.214 1.00 62.31 91 GLU A N 1
ATOM 737 C CA . GLU A 1 91 ? 19.991 -0.018 5.509 1.00 62.31 91 GLU A CA 1
ATOM 738 C C . GLU A 1 91 ? 20.925 1.181 5.748 1.00 62.31 91 GLU A C 1
ATOM 740 O O . GLU A 1 91 ? 21.217 1.522 6.890 1.00 62.31 91 GLU A O 1
ATOM 745 N N . ASN A 1 92 ? 21.385 1.840 4.680 1.00 60.69 92 ASN A N 1
ATOM 746 C CA . ASN A 1 92 ? 22.275 2.999 4.763 1.00 60.69 92 ASN A CA 1
ATOM 747 C C . ASN A 1 92 ? 21.528 4.337 4.873 1.00 60.69 92 ASN A C 1
ATOM 749 O O . ASN A 1 92 ? 22.160 5.395 4.905 1.00 60.69 92 ASN A O 1
ATOM 753 N N . ARG A 1 93 ? 20.191 4.333 4.885 1.00 62.31 93 ARG A N 1
ATOM 754 C CA . ARG A 1 93 ? 19.389 5.552 5.014 1.00 62.31 93 ARG A CA 1
ATOM 755 C C . ARG A 1 93 ? 19.483 6.089 6.444 1.00 62.31 93 ARG A C 1
ATOM 757 O O . ARG A 1 93 ? 19.356 5.343 7.410 1.00 62.31 93 ARG A O 1
ATOM 764 N N . ASP A 1 94 ? 19.742 7.388 6.574 1.00 53.19 94 ASP A N 1
ATOM 765 C CA . ASP A 1 94 ? 19.907 8.043 7.868 1.00 53.19 94 ASP A CA 1
ATOM 766 C C . ASP A 1 94 ? 18.585 8.033 8.649 1.00 53.19 94 ASP A C 1
ATOM 768 O O . ASP A 1 94 ? 17.584 8.618 8.231 1.00 53.19 94 ASP A O 1
ATOM 772 N N . ILE A 1 95 ? 18.615 7.368 9.802 1.00 54.19 95 ILE A N 1
ATOM 773 C CA . ILE A 1 95 ? 17.492 7.218 10.731 1.00 54.19 95 ILE A CA 1
ATOM 774 C C . ILE A 1 95 ? 17.155 8.561 11.407 1.00 54.19 95 ILE A C 1
ATOM 776 O O . ILE A 1 95 ? 16.011 8.807 11.783 1.00 54.19 95 ILE A O 1
ATOM 780 N N . PHE A 1 96 ? 18.144 9.449 11.551 1.00 47.44 96 PHE A N 1
ATOM 781 C CA . PHE A 1 96 ? 18.012 10.750 12.206 1.00 47.44 96 PHE A CA 1
ATOM 782 C C . PHE A 1 96 ? 17.722 11.887 11.219 1.00 47.44 96 PHE A C 1
ATOM 784 O O . PHE A 1 96 ? 17.220 12.933 11.631 1.00 47.44 96 PHE A O 1
ATOM 791 N N . GLN A 1 97 ? 17.996 11.694 9.923 1.00 54.81 97 GLN A N 1
ATOM 792 C CA . GLN A 1 97 ? 17.704 12.670 8.868 1.00 54.81 97 GLN A CA 1
ATOM 793 C C . GLN A 1 97 ? 17.008 12.008 7.665 1.00 54.81 97 GLN A C 1
ATOM 795 O O . GLN A 1 97 ? 17.665 11.579 6.710 1.00 54.81 97 GLN A O 1
ATOM 800 N N . PRO A 1 98 ? 15.661 11.960 7.664 1.00 53.81 98 PRO A N 1
ATOM 801 C CA . PRO A 1 98 ? 14.889 11.328 6.602 1.00 53.81 98 PRO A CA 1
ATOM 802 C C . PRO A 1 98 ? 15.225 11.932 5.234 1.00 53.81 98 PRO A C 1
ATOM 804 O O . PRO A 1 98 ? 14.930 13.092 4.960 1.00 53.81 98 PRO A O 1
ATOM 807 N N . GLY A 1 99 ? 15.834 11.138 4.351 1.00 51.66 99 GLY A N 1
ATOM 808 C CA . GLY A 1 99 ? 16.221 11.580 3.004 1.00 51.66 99 GLY A CA 1
ATOM 809 C C . GLY A 1 99 ? 17.723 11.601 2.744 1.00 51.66 99 GLY A C 1
ATOM 810 O O . GLY A 1 99 ? 18.110 11.640 1.577 1.00 51.66 99 GLY A O 1
ATOM 811 N N . LEU A 1 100 ? 18.548 11.518 3.788 1.00 56.94 100 LEU A N 1
ATOM 812 C CA . LEU A 1 100 ? 19.997 11.384 3.674 1.00 56.94 100 LEU A CA 1
ATOM 813 C C . LEU A 1 100 ? 20.424 9.922 3.774 1.00 56.94 100 LEU A C 1
ATOM 815 O O . LEU A 1 100 ? 19.710 9.074 4.304 1.00 56.94 100 LEU A O 1
ATOM 819 N N . ILE A 1 101 ? 21.579 9.620 3.192 1.00 57.50 101 ILE A N 1
ATOM 820 C CA . ILE A 1 101 ? 22.172 8.285 3.185 1.00 57.50 101 ILE A CA 1
ATOM 821 C C . ILE A 1 101 ? 23.575 8.424 3.740 1.00 57.50 101 ILE A C 1
ATOM 823 O O . ILE A 1 101 ? 24.373 9.217 3.231 1.00 57.50 101 ILE A O 1
ATOM 827 N N . HIS A 1 102 ? 23.864 7.656 4.784 1.00 52.31 102 HIS A N 1
ATOM 828 C CA . HIS A 1 102 ? 25.194 7.578 5.363 1.00 52.31 102 HIS A CA 1
ATOM 829 C C . HIS A 1 102 ? 26.140 6.905 4.371 1.00 52.31 102 HIS A C 1
ATOM 831 O O . HIS A 1 102 ? 25.837 5.850 3.819 1.00 52.31 102 HIS A O 1
ATOM 837 N N . GLY A 1 103 ? 27.296 7.526 4.127 1.00 57.62 103 GLY A N 1
ATOM 838 C CA . GLY A 1 103 ? 28.319 6.956 3.247 1.00 57.62 103 GLY A CA 1
ATOM 839 C C . GLY A 1 103 ? 27.951 6.950 1.759 1.00 57.62 103 GLY A C 1
ATOM 840 O O . GLY A 1 103 ? 28.298 5.999 1.063 1.00 57.62 103 GLY A O 1
ATOM 841 N N . TYR A 1 104 ? 27.260 7.991 1.268 1.00 52.62 104 TYR A N 1
ATOM 842 C CA . TYR A 1 104 ? 26.944 8.152 -0.157 1.00 52.62 104 TYR A CA 1
ATOM 843 C C . TYR A 1 104 ? 28.197 7.990 -1.038 1.00 52.62 104 TYR A C 1
ATOM 845 O O . TYR A 1 104 ? 29.079 8.850 -1.068 1.00 52.62 104 TYR A O 1
ATOM 853 N N . ASP A 1 105 ? 28.245 6.890 -1.785 1.00 58.62 105 ASP A N 1
ATOM 854 C CA . ASP A 1 105 ? 29.268 6.590 -2.781 1.00 58.62 105 ASP A CA 1
ATOM 855 C C . ASP A 1 105 ? 28.634 6.708 -4.172 1.00 58.62 105 ASP A C 1
ATOM 857 O O . ASP A 1 105 ? 27.648 6.036 -4.481 1.00 58.62 105 ASP A O 1
ATOM 861 N N . LYS A 1 106 ? 29.214 7.541 -5.045 1.00 58.19 106 LYS A N 1
ATOM 862 C CA . LYS A 1 106 ? 28.750 7.702 -6.436 1.00 58.19 106 LYS A CA 1
ATOM 863 C C . LYS A 1 106 ? 28.736 6.381 -7.217 1.00 58.19 106 LYS A C 1
ATOM 865 O O . LYS A 1 106 ? 27.991 6.278 -8.187 1.00 58.19 106 LYS A O 1
ATOM 870 N N . ASN A 1 107 ? 29.524 5.387 -6.802 1.00 57.16 107 ASN A N 1
ATOM 871 C CA . ASN A 1 107 ? 29.595 4.070 -7.434 1.00 57.16 107 ASN A CA 1
ATOM 872 C C . ASN A 1 107 ? 28.601 3.053 -6.844 1.00 57.16 107 ASN A C 1
ATOM 874 O O . ASN A 1 107 ? 28.407 1.984 -7.423 1.00 57.16 107 ASN A O 1
ATOM 878 N N . LYS A 1 108 ? 27.944 3.373 -5.720 1.00 57.78 108 LYS A N 1
ATOM 879 C CA . LYS A 1 108 ? 26.891 2.558 -5.099 1.00 57.78 108 LYS A CA 1
ATOM 880 C C . LYS A 1 108 ? 25.623 3.388 -4.984 1.00 57.78 108 LYS A C 1
ATOM 882 O O . LYS A 1 108 ? 25.347 4.006 -3.960 1.00 57.78 108 LYS A O 1
ATOM 887 N N . ALA A 1 109 ? 24.848 3.392 -6.069 1.00 56.47 109 ALA A N 1
ATOM 888 C CA . ALA A 1 109 ? 23.553 4.050 -6.076 1.00 56.47 109 ALA A CA 1
ATOM 889 C C . ALA A 1 109 ? 22.692 3.516 -4.911 1.00 56.47 109 ALA A C 1
ATOM 891 O O . ALA A 1 109 ? 22.598 2.295 -4.744 1.00 56.47 109 ALA A O 1
ATOM 892 N N . PRO A 1 110 ? 22.055 4.405 -4.135 1.00 61.50 110 PRO A N 1
ATOM 893 C CA . PRO A 1 110 ? 21.174 4.008 -3.049 1.00 61.50 110 PRO A CA 1
ATOM 894 C C . PRO A 1 110 ? 20.093 3.046 -3.519 1.00 61.50 110 PRO A C 1
ATOM 896 O O . PRO A 1 110 ? 19.504 3.238 -4.591 1.00 61.50 110 PRO A O 1
ATOM 899 N N . LYS A 1 111 ? 19.783 2.036 -2.711 1.00 67.50 111 LYS A N 1
ATOM 900 C CA . LYS A 1 111 ? 18.654 1.154 -2.982 1.00 67.50 111 LYS A CA 1
ATOM 901 C C . LYS A 1 111 ? 17.369 1.972 -2.860 1.00 67.50 111 LYS A C 1
ATOM 903 O O . LYS A 1 111 ? 17.109 2.655 -1.873 1.00 67.50 111 LYS A O 1
ATOM 908 N N . LEU A 1 112 ? 16.550 1.902 -3.905 1.00 78.44 112 LEU A N 1
ATOM 909 C CA . LEU A 1 112 ? 15.186 2.418 -3.859 1.00 78.44 112 LEU A CA 1
ATOM 910 C C . LEU A 1 112 ? 14.383 1.623 -2.826 1.00 78.44 112 LEU A C 1
ATOM 912 O O . LEU A 1 112 ? 14.633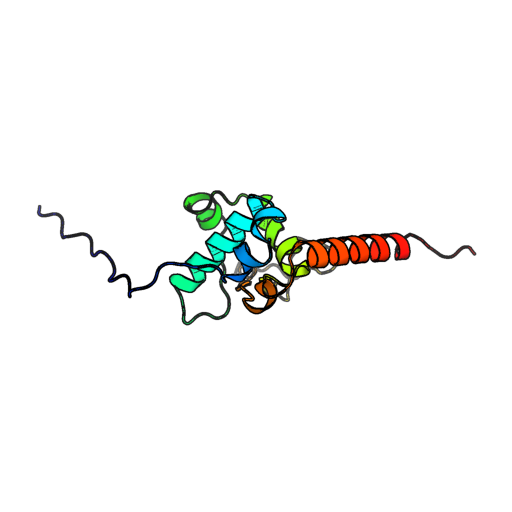 0.426 -2.663 1.00 78.44 112 LEU A O 1
ATOM 916 N N . HIS A 1 113 ? 13.402 2.270 -2.185 1.00 82.06 113 HIS A N 1
ATOM 917 C CA . HIS A 1 113 ? 12.465 1.556 -1.316 1.00 82.06 113 HIS A CA 1
ATOM 918 C C . HIS A 1 113 ? 11.823 0.416 -2.100 1.00 82.06 113 HIS A C 1
ATOM 920 O O . HIS A 1 113 ? 11.445 0.576 -3.269 1.00 82.06 113 HIS A O 1
ATOM 926 N N . ARG A 1 114 ? 11.736 -0.735 -1.445 1.00 89.50 114 ARG A N 1
ATOM 927 C CA . ARG A 1 114 ? 11.110 -1.925 -1.996 1.00 89.50 114 ARG A CA 1
ATOM 928 C C . ARG A 1 114 ? 9.826 -2.186 -1.237 1.00 89.50 114 ARG A C 1
ATOM 930 O O . ARG A 1 114 ? 9.775 -2.046 -0.023 1.00 89.50 114 ARG A O 1
ATOM 937 N N . PHE A 1 115 ? 8.799 -2.573 -1.964 1.00 93.25 115 PHE A N 1
ATOM 938 C CA . PHE A 1 115 ? 7.437 -2.653 -1.479 1.00 93.25 115 PHE A CA 1
ATOM 939 C C . PHE A 1 115 ? 6.899 -4.054 -1.696 1.00 93.25 115 PHE A C 1
ATOM 941 O O . PHE A 1 115 ? 7.073 -4.633 -2.771 1.00 93.25 115 PHE A O 1
ATOM 948 N N . LYS A 1 116 ? 6.200 -4.573 -0.696 1.00 94.44 116 LYS A N 1
ATOM 949 C CA . LYS A 1 116 ? 5.427 -5.807 -0.799 1.00 94.44 116 LYS A CA 1
ATOM 950 C C . LYS A 1 116 ? 3.978 -5.496 -0.455 1.00 94.44 116 LYS A C 1
ATOM 952 O O . LYS A 1 116 ? 3.711 -4.926 0.596 1.00 94.44 116 LYS A O 1
ATOM 957 N N . LEU A 1 117 ? 3.059 -5.854 -1.347 1.00 94.38 117 LEU A N 1
ATOM 958 C CA . LEU A 1 117 ? 1.621 -5.739 -1.107 1.00 94.38 117 LEU A CA 1
ATOM 959 C C . LEU A 1 117 ? 1.189 -6.862 -0.151 1.00 94.38 117 LEU A C 1
ATOM 961 O O . LEU A 1 117 ? 1.460 -8.029 -0.433 1.00 94.38 117 LEU A O 1
ATOM 965 N N . LEU A 1 118 ? 0.558 -6.511 0.971 1.00 95.62 118 LEU A N 1
ATOM 966 C CA . LEU A 1 118 ? 0.132 -7.451 2.011 1.00 95.62 118 LEU A CA 1
ATOM 967 C C . LEU A 1 118 ? -1.353 -7.751 1.835 1.00 95.62 118 LEU A C 1
ATOM 969 O O . LEU A 1 118 ? -2.196 -6.890 2.075 1.00 95.62 118 LEU A O 1
ATOM 973 N N . TYR A 1 119 ? -1.680 -8.954 1.371 1.00 93.56 119 TYR A N 1
ATOM 974 C CA . TYR A 1 119 ? -3.062 -9.294 1.021 1.00 93.56 119 TYR A CA 1
ATOM 975 C C . TYR A 1 119 ? -3.920 -9.452 2.275 1.00 93.56 119 TYR A C 1
ATOM 977 O O . TYR A 1 119 ? -5.062 -9.007 2.303 1.00 93.56 119 TYR A O 1
ATOM 985 N N . GLU A 1 120 ? -3.318 -9.983 3.332 1.00 95.12 120 GLU A N 1
ATOM 986 C CA . GLU A 1 120 ? -3.923 -10.215 4.640 1.00 95.12 120 GLU A CA 1
ATOM 987 C C . GLU A 1 120 ? -4.332 -8.897 5.322 1.00 95.12 120 GLU A C 1
ATOM 989 O O . GLU A 1 120 ? -5.266 -8.858 6.121 1.00 95.12 120 GLU A O 1
ATOM 994 N N . GLY A 1 121 ? -3.667 -7.786 4.982 1.00 94.38 121 GLY A N 1
ATOM 995 C CA . GLY A 1 121 ? -4.041 -6.456 5.467 1.00 94.38 121 GLY A CA 1
ATOM 996 C C . GLY A 1 121 ? -5.435 -6.031 4.999 1.00 94.38 121 GLY A C 1
ATOM 997 O O . GLY A 1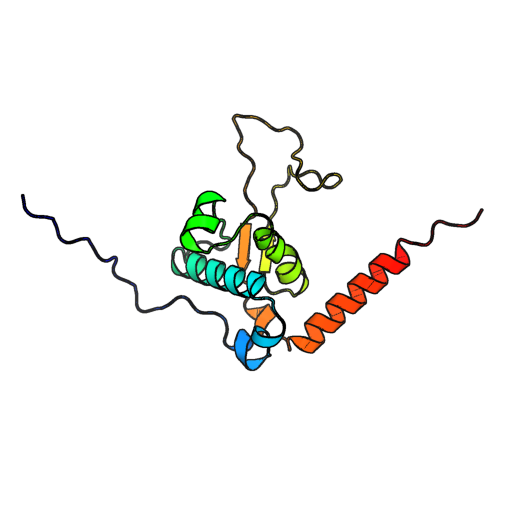 121 ? -6.152 -5.341 5.724 1.00 94.38 121 GLY A O 1
ATOM 998 N N . PHE A 1 122 ? -5.861 -6.499 3.822 1.00 97.19 122 PHE A N 1
ATOM 999 C CA . PHE A 1 122 ? -7.176 -6.179 3.275 1.00 97.19 122 PHE A CA 1
ATOM 1000 C C . PHE A 1 122 ? -8.310 -6.966 3.927 1.00 97.19 122 PHE A C 1
ATOM 1002 O O . PHE A 1 122 ? -9.460 -6.585 3.724 1.00 97.19 122 PHE A O 1
ATOM 1009 N N . ASP A 1 123 ? -8.021 -8.003 4.720 1.00 97.06 123 ASP A N 1
ATOM 1010 C CA . ASP A 1 123 ? -9.033 -8.787 5.442 1.00 97.06 123 ASP A CA 1
ATOM 1011 C C . ASP A 1 123 ? -9.593 -8.038 6.662 1.00 97.06 123 ASP A C 1
ATOM 1013 O O . ASP A 1 123 ? -10.634 -8.410 7.205 1.00 97.06 123 ASP A O 1
ATOM 1017 N N . GLN A 1 124 ? -8.926 -6.960 7.082 1.00 96.25 124 GLN A N 1
ATOM 1018 C CA . GLN A 1 124 ? -9.366 -6.120 8.191 1.00 96.25 124 GLN A CA 1
ATOM 1019 C C . GLN A 1 124 ? -10.388 -5.068 7.734 1.00 96.25 124 GLN A C 1
ATOM 1021 O O . GLN A 1 124 ? -10.264 -4.534 6.627 1.00 96.25 124 GLN A O 1
ATOM 1026 N N . PRO A 1 125 ? -11.364 -4.697 8.588 1.00 97.31 125 PRO A N 1
ATOM 1027 C CA . PRO A 1 125 ? -12.281 -3.599 8.305 1.00 97.31 125 PRO A CA 1
ATOM 1028 C C . PRO A 1 125 ? -11.524 -2.262 8.270 1.00 97.31 125 PRO A C 1
ATOM 1030 O O . PRO A 1 125 ? -10.822 -1.897 9.220 1.00 97.31 125 PRO A O 1
ATOM 1033 N N . ALA A 1 126 ? -11.685 -1.512 7.179 1.00 96.62 126 ALA A N 1
ATOM 1034 C CA . ALA A 1 126 ? -10.837 -0.367 6.863 1.00 96.62 126 ALA A CA 1
ATOM 1035 C C . ALA A 1 126 ? -11.001 0.799 7.846 1.00 96.62 126 ALA A C 1
ATOM 1037 O O . ALA A 1 126 ? -10.020 1.293 8.399 1.00 96.62 126 ALA A O 1
ATOM 1038 N N . LEU A 1 127 ? -12.245 1.214 8.118 1.00 96.81 127 LEU A N 1
ATOM 1039 C CA . LEU A 1 127 ? -12.522 2.354 8.996 1.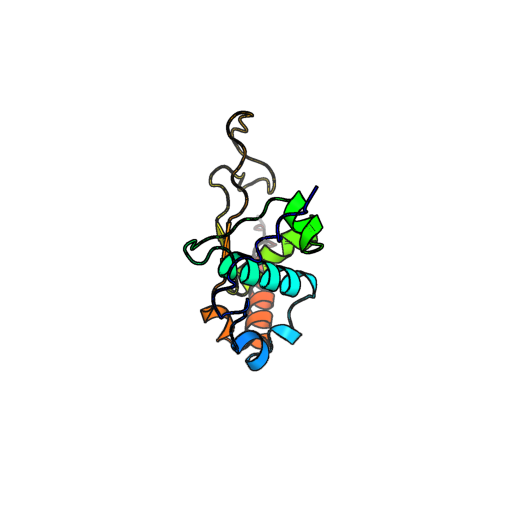00 96.81 127 LEU A CA 1
ATOM 1040 C C . LEU A 1 127 ? -12.040 2.122 10.446 1.00 96.81 127 LEU A C 1
ATOM 1042 O O . LEU A 1 127 ? -11.323 2.982 10.958 1.00 96.81 127 LEU A O 1
ATOM 1046 N N . PRO A 1 128 ? -12.332 0.982 11.111 1.00 97.38 128 PRO A N 1
ATOM 1047 C CA . PRO A 1 128 ? -11.757 0.684 12.425 1.00 97.38 128 PRO A CA 1
ATOM 1048 C C . PRO A 1 128 ? -10.224 0.678 12.427 1.00 97.38 128 PRO A C 1
ATOM 1050 O O . PRO A 1 128 ? -9.603 1.227 13.338 1.00 97.38 128 PRO A O 1
ATOM 1053 N N . THR A 1 129 ? -9.605 0.106 11.390 1.00 96.88 129 THR A N 1
ATOM 1054 C CA . THR A 1 129 ? -8.141 0.055 11.264 1.00 96.88 129 THR A CA 1
ATOM 1055 C C . THR A 1 129 ? -7.546 1.458 11.140 1.00 96.88 129 THR A C 1
ATOM 1057 O O . THR A 1 129 ? -6.588 1.791 11.848 1.00 96.88 129 THR A O 1
ATOM 1060 N N . LEU A 1 130 ? -8.156 2.312 10.314 1.00 95.75 130 LEU A N 1
ATOM 1061 C CA . LEU A 1 130 ? -7.765 3.708 10.143 1.00 95.75 130 LEU A CA 1
ATOM 1062 C C . LEU A 1 130 ? -7.878 4.488 11.456 1.00 95.75 130 LEU A C 1
ATOM 1064 O O . LEU A 1 130 ? -6.907 5.123 11.868 1.00 95.75 130 LEU A O 1
ATOM 1068 N N . LEU A 1 131 ? -9.022 4.407 12.140 1.00 96.19 131 LEU A N 1
ATOM 1069 C CA . LEU A 1 131 ? -9.236 5.105 13.411 1.00 96.19 131 LEU A CA 1
ATOM 1070 C C . LEU A 1 131 ? -8.216 4.664 14.465 1.00 96.19 131 LEU A C 1
ATOM 1072 O O 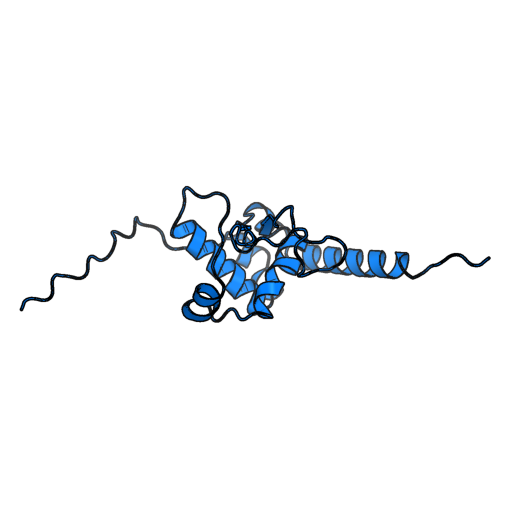. LEU A 1 131 ? -7.546 5.508 15.053 1.00 96.19 131 LEU A O 1
ATOM 1076 N N . SER A 1 132 ? -7.983 3.355 14.606 1.00 94.62 132 SER A N 1
ATOM 1077 C CA . SER A 1 132 ? -6.973 2.834 15.537 1.00 94.62 132 SER A CA 1
ATOM 1078 C C . SER A 1 132 ? -5.554 3.334 15.222 1.00 94.62 132 SER A C 1
ATOM 1080 O O . SER A 1 132 ? -4.745 3.574 16.123 1.00 94.62 132 SER A O 1
ATOM 1082 N N . THR A 1 133 ? -5.246 3.527 13.937 1.00 93.56 133 THR A N 1
ATOM 1083 C CA . THR A 1 133 ? -3.963 4.065 13.475 1.00 93.56 133 THR A CA 1
ATOM 1084 C C . THR A 1 133 ? -3.832 5.549 13.804 1.00 93.56 133 THR A C 1
ATOM 1086 O O . THR A 1 133 ? -2.765 5.990 14.240 1.00 93.56 133 THR A O 1
ATOM 1089 N N . ILE A 1 134 ? -4.905 6.322 13.625 1.00 92.25 134 ILE A N 1
ATOM 1090 C CA . ILE A 1 134 ? -4.960 7.742 13.985 1.00 92.25 134 ILE A CA 1
ATOM 1091 C C . ILE A 1 134 ? -4.797 7.905 15.499 1.00 92.25 134 ILE A C 1
ATOM 1093 O O . ILE A 1 134 ? -3.919 8.656 15.929 1.00 92.25 134 ILE A O 1
ATOM 1097 N N . ASP A 1 135 ? -5.550 7.149 16.300 1.00 93.81 135 ASP A N 1
ATOM 1098 C CA . ASP A 1 135 ? -5.488 7.198 17.764 1.00 93.81 135 ASP A CA 1
ATOM 1099 C C . ASP A 1 135 ? -4.079 6.893 18.275 1.00 93.81 135 ASP A C 1
ATOM 1101 O O . ASP A 1 135 ? -3.523 7.632 19.092 1.00 93.81 135 ASP A O 1
ATOM 1105 N N . ARG A 1 136 ? -3.438 5.856 17.720 1.00 90.44 136 ARG A N 1
ATOM 1106 C CA . ARG A 1 136 ? -2.048 5.517 18.042 1.00 90.44 136 ARG A CA 1
ATOM 1107 C C . ARG A 1 136 ? -1.099 6.675 17.738 1.00 90.44 136 ARG A C 1
ATOM 1109 O O . ARG A 1 136 ? -0.239 6.981 18.559 1.00 90.44 136 ARG A O 1
ATOM 1116 N N . ARG A 1 137 ? -1.255 7.347 16.590 1.00 86.75 137 ARG A N 1
ATOM 1117 C CA . ARG A 1 137 ? -0.414 8.500 16.214 1.00 86.75 137 ARG A CA 1
ATOM 1118 C C . ARG A 1 137 ? -0.611 9.684 17.158 1.00 86.75 137 ARG A C 1
ATOM 1120 O O . ARG A 1 137 ? 0.371 10.330 17.525 1.00 86.75 137 ARG A O 1
ATOM 1127 N N . LEU A 1 138 ? -1.853 9.969 17.543 1.00 89.44 138 LEU A N 1
ATOM 1128 C CA . LEU A 1 138 ? -2.160 11.038 18.492 1.00 89.44 138 LEU A CA 1
ATOM 1129 C C . LEU A 1 138 ? -1.543 10.741 19.864 1.00 89.44 138 LEU A C 1
ATOM 1131 O O . LEU A 1 138 ? -0.899 11.618 20.439 1.00 89.44 138 LEU A O 1
ATOM 1135 N N . ALA A 1 139 ? -1.635 9.495 20.334 1.00 87.19 139 ALA A N 1
ATOM 1136 C CA . ALA A 1 139 ? -1.017 9.059 21.583 1.00 87.19 139 ALA A CA 1
ATOM 1137 C C . ALA A 1 139 ? 0.520 9.160 21.551 1.00 87.19 139 ALA A C 1
ATOM 1139 O O . ALA A 1 139 ? 1.115 9.702 22.482 1.00 87.19 139 ALA A O 1
ATOM 1140 N N . THR A 1 140 ? 1.179 8.710 20.473 1.00 84.75 140 THR A N 1
ATOM 1141 C CA . THR A 1 140 ? 2.642 8.837 20.328 1.00 84.75 140 THR A CA 1
ATOM 1142 C C . THR A 1 140 ? 3.085 10.299 20.340 1.00 84.75 140 THR A C 1
ATOM 1144 O O . THR A 1 140 ? 4.074 10.635 20.986 1.00 84.75 140 THR A O 1
ATOM 1147 N N . ARG A 1 141 ? 2.341 11.191 19.673 1.00 74.00 141 ARG A N 1
ATOM 1148 C CA . ARG A 1 141 ? 2.656 12.625 19.648 1.00 74.00 141 ARG A CA 1
ATOM 1149 C C . ARG A 1 141 ? 2.458 13.284 21.015 1.00 74.00 141 ARG A C 1
ATOM 1151 O O . ARG A 1 141 ? 3.297 14.088 21.406 1.00 74.00 141 ARG A O 1
ATOM 1158 N N . ALA A 1 142 ? 1.401 12.922 21.743 1.00 74.06 142 ALA A N 1
ATOM 1159 C CA . ALA A 1 142 ? 1.139 13.425 23.093 1.00 74.06 142 ALA A CA 1
ATOM 1160 C C . ALA A 1 142 ? 2.200 12.955 24.107 1.00 74.06 142 ALA A C 1
ATOM 1162 O O . ALA A 1 142 ? 2.656 13.743 24.934 1.00 74.06 142 ALA A O 1
ATOM 1163 N N . GLY A 1 143 ? 2.659 11.702 23.999 1.00 67.19 143 GLY A N 1
ATOM 1164 C CA . GLY A 1 143 ? 3.741 11.163 24.832 1.00 67.19 143 GLY A CA 1
ATOM 1165 C C . GLY A 1 143 ? 5.112 11.806 24.580 1.00 67.19 143 GLY A C 1
ATOM 1166 O O . GLY A 1 143 ? 5.952 11.821 25.471 1.00 67.19 143 GLY A O 1
ATOM 1167 N N . MET A 1 144 ? 5.333 12.391 23.397 1.00 58.00 144 MET A N 1
ATOM 1168 C CA . MET A 1 144 ? 6.575 13.094 23.036 1.00 58.00 144 MET A CA 1
ATOM 1169 C C . MET A 1 144 ? 6.621 14.553 23.532 1.00 58.00 144 MET A C 1
ATOM 1171 O O . MET A 1 144 ? 7.681 15.172 23.503 1.00 58.00 144 MET A O 1
ATOM 1175 N N . THR A 1 145 ? 5.494 15.112 23.992 1.00 52.53 145 THR A N 1
ATOM 1176 C CA . THR A 1 145 ? 5.381 16.515 24.442 1.00 52.53 145 THR A CA 1
ATOM 1177 C C . THR A 1 145 ? 5.552 16.737 25.948 1.00 52.53 145 THR A C 1
ATOM 1179 O O . THR A 1 145 ? 5.389 17.865 26.406 1.00 52.53 145 THR A O 1
ATOM 1182 N N . THR A 1 146 ? 5.927 15.721 26.731 1.00 48.53 146 THR A N 1
ATOM 1183 C CA . THR A 1 146 ? 6.320 15.915 28.139 1.00 48.53 146 THR A CA 1
ATOM 1184 C C . THR A 1 146 ? 7.835 15.770 28.304 1.00 48.53 146 THR A C 1
ATOM 1186 O O . THR A 1 146 ? 8.312 14.668 28.572 1.00 48.53 146 THR A O 1
ATOM 1189 N N . PRO A 1 147 ? 8.630 16.851 28.187 1.00 44.62 147 PRO A N 1
ATOM 1190 C CA . PRO A 1 147 ? 9.901 16.905 28.883 1.00 44.62 147 PRO A CA 1
ATOM 1191 C C . PRO A 1 147 ? 9.625 17.163 30.370 1.00 44.62 147 PRO A C 1
ATOM 1193 O O . PRO A 1 147 ? 8.763 17.962 30.740 1.00 44.62 147 PRO A O 1
ATOM 1196 N N . ALA A 1 148 ? 10.341 16.426 31.213 1.00 42.56 148 ALA A N 1
ATOM 1197 C CA . ALA A 1 148 ? 10.280 16.518 32.658 1.00 42.56 148 ALA A CA 1
ATOM 1198 C C . ALA A 1 148 ? 10.515 17.957 33.140 1.00 42.56 148 ALA A C 1
ATOM 1200 O O . ALA A 1 148 ? 11.501 18.598 32.782 1.00 42.56 148 ALA A O 1
ATOM 1201 N N . SER A 1 149 ? 9.612 18.425 33.995 1.00 44.78 149 SER A N 1
ATOM 1202 C CA . SER A 1 149 ? 9.881 19.486 34.952 1.00 44.78 149 SER A CA 1
ATOM 1203 C C . SER A 1 149 ? 10.960 19.024 35.936 1.00 44.78 149 SER A C 1
ATOM 1205 O O . SER A 1 149 ? 10.748 18.036 36.646 1.00 44.78 149 SER A O 1
ATOM 1207 N N . ALA A 1 150 ? 12.069 19.757 35.993 1.00 46.75 150 ALA A N 1
ATOM 1208 C CA . ALA A 1 150 ? 12.949 19.885 37.151 1.00 46.75 150 ALA A CA 1
ATOM 1209 C C . ALA A 1 150 ? 13.531 21.303 37.152 1.00 46.75 150 ALA A C 1
ATOM 1211 O O . ALA A 1 150 ? 13.965 21.747 36.064 1.00 46.75 150 ALA A O 1
#

pLDDT: mean 79.52, std 18.25, range [37.91, 98.19]

Sequence (150 aa):
MGEGPATVADVGDGLPYLPTGFFLNGWVHVLEDSEIVFLLMLAWLRYRWPAAEYHFLKGEWRIIHFGLGRDTYQAHQMLERLGLVNVQEDENRDIFQPGLIHGYDKNKAPKLHRFKLLYEGFDQPALPTLLSTIDRRLATRAGMTTPASA

Radius of gyration: 19.31 Å; chains: 1; bounding box: 45×35×82 Å

Secondary structure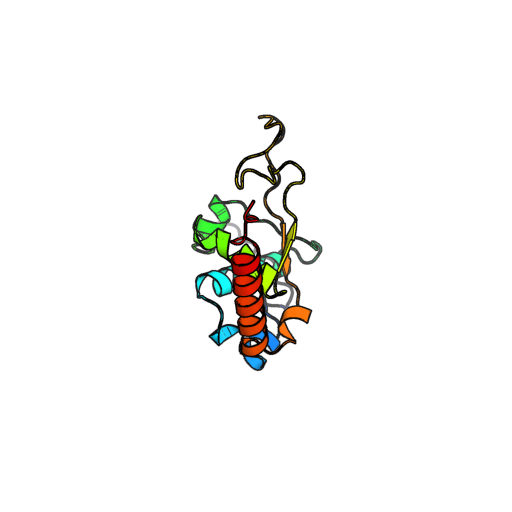 (DSSP, 8-state):
------------S------THHHHTTHHHHS-HHHHHHHHHHHHHHHH-TT-SSB---HHHHHHHH---TTGGGGHHHHHHTTSEEEE--TTB-SSSTT-BTT-BTTBPPPPPEEEE-TGGGGS-HHHHHHHHHHHHHHHHHHTT-PPP-

Organism: Micromonospora echinospora (NCBI:txid1877)